Protein AF-A0ABD2DRU5-F1 (afdb_monomer_lite)

Secondary structure (DSSP, 8-state):
--HHHH--TT-EEE-EEEE--STTTPPEEE--STT-EEEE-B-TTSPBPEEEETTEEE-TTT--EEE--B----GGG---

Radius of gyration: 13.63 Å; chains: 1; bounding box: 31×24×35 Å

Structure (mmCIF, N/CA/C/O backbone):
data_AF-A0ABD2DRU5-F1
#
_entry.id   AF-A0ABD2DRU5-F1
#
loop_
_atom_site.group_PDB
_atom_site.id
_atom_site.type_symbol
_atom_site.label_atom_id
_atom_site.label_alt_id
_atom_site.label_comp_id
_atom_site.label_asym_id
_atom_site.label_entity_id
_atom_site.label_seq_id
_atom_site.pdbx_PDB_ins_code
_atom_site.Cartn_x
_atom_site.Cartn_y
_atom_site.Cartn_z
_atom_site.occupancy
_atom_site.B_iso_or_equiv
_atom_site.auth_seq_id
_atom_site.auth_comp_id
_atom_site.auth_asym_id
_atom_site.auth_atom_id
_atom_site.pdbx_PDB_model_num
ATOM 1 N N . VAL A 1 1 ? 12.137 1.920 5.645 1.00 64.12 1 VAL A N 1
ATOM 2 C CA . VAL A 1 1 ? 10.756 1.475 5.350 1.00 64.12 1 VAL A CA 1
ATOM 3 C C . VAL A 1 1 ? 10.677 0.005 5.680 1.00 64.12 1 VAL A C 1
ATOM 5 O O . VAL A 1 1 ? 11.468 -0.764 5.153 1.00 64.12 1 VAL A O 1
ATOM 8 N N . GLU A 1 2 ? 9.794 -0.371 6.592 1.00 83.06 2 GLU A N 1
ATOM 9 C CA . GLU A 1 2 ? 9.582 -1.772 6.939 1.00 83.06 2 GLU A CA 1
ATOM 10 C C . GLU A 1 2 ? 8.478 -2.335 6.043 1.00 83.06 2 GLU A C 1
ATOM 12 O O . GLU A 1 2 ? 7.324 -1.914 6.135 1.00 83.06 2 GLU A O 1
ATOM 17 N N . ILE A 1 3 ? 8.838 -3.260 5.145 1.00 85.94 3 ILE A N 1
ATOM 18 C CA . ILE A 1 3 ? 7.915 -3.803 4.131 1.00 85.94 3 ILE A CA 1
ATOM 19 C C . ILE A 1 3 ? 6.689 -4.433 4.802 1.00 85.94 3 ILE A C 1
ATOM 21 O O . ILE A 1 3 ? 5.563 -4.165 4.393 1.00 85.94 3 ILE A O 1
ATOM 25 N N . TYR A 1 4 ? 6.901 -5.163 5.899 1.00 85.50 4 TYR A N 1
ATOM 26 C CA . TYR A 1 4 ? 5.841 -5.829 6.661 1.00 85.50 4 TYR A CA 1
ATOM 27 C C . TYR A 1 4 ? 4.825 -4.869 7.306 1.00 85.50 4 TYR A C 1
ATOM 29 O O . TYR A 1 4 ? 3.706 -5.276 7.608 1.00 85.50 4 TYR A O 1
ATOM 37 N N . LYS A 1 5 ? 5.201 -3.601 7.522 1.00 87.88 5 LYS A N 1
ATOM 38 C CA . LYS A 1 5 ? 4.296 -2.539 8.001 1.00 87.88 5 LYS A CA 1
ATOM 39 C C . LYS A 1 5 ? 3.675 -1.730 6.866 1.00 87.88 5 LYS A C 1
ATOM 41 O O . LYS A 1 5 ? 2.834 -0.878 7.114 1.00 87.88 5 LYS A O 1
ATOM 46 N N . SER A 1 6 ? 4.135 -1.936 5.636 1.00 87.81 6 SER A N 1
ATOM 47 C CA . SER A 1 6 ? 3.743 -1.123 4.486 1.00 87.81 6 SER A CA 1
ATOM 48 C C . SER A 1 6 ? 2.720 -1.844 3.617 1.00 87.81 6 SER A C 1
ATOM 50 O O . SER A 1 6 ? 1.749 -1.222 3.196 1.00 87.81 6 SER A O 1
ATOM 52 N N . PHE A 1 7 ? 2.917 -3.143 3.384 1.00 90.56 7 PHE A N 1
ATOM 53 C CA . PHE A 1 7 ? 2.114 -3.932 2.453 1.00 90.56 7 PHE A CA 1
ATOM 54 C C . PHE A 1 7 ? 1.775 -5.297 3.046 1.00 90.56 7 PHE A C 1
ATOM 56 O O . PHE A 1 7 ? 2.607 -5.906 3.725 1.00 90.56 7 PHE A O 1
ATOM 63 N N . ARG A 1 8 ? 0.578 -5.801 2.739 1.00 91.06 8 ARG A N 1
ATOM 64 C CA . ARG A 1 8 ? 0.188 -7.189 2.992 1.00 91.06 8 ARG A CA 1
ATOM 65 C C . ARG A 1 8 ? -0.289 -7.872 1.705 1.00 91.06 8 ARG A C 1
ATOM 67 O O . ARG A 1 8 ? -0.747 -7.202 0.779 1.00 91.06 8 ARG A O 1
ATOM 74 N N . PRO A 1 9 ? -0.181 -9.209 1.620 1.00 90.25 9 PRO A N 1
ATOM 75 C CA . PRO A 1 9 ? -0.772 -9.961 0.519 1.00 90.25 9 PRO A CA 1
ATOM 76 C C . PRO A 1 9 ? -2.281 -9.699 0.418 1.00 90.25 9 PRO A C 1
ATOM 78 O O . PRO A 1 9 ? -2.975 -9.716 1.431 1.00 90.25 9 PRO A O 1
ATOM 81 N N . GLY A 1 10 ? -2.777 -9.481 -0.801 1.00 88.94 10 GLY A N 1
ATOM 82 C CA . GLY A 1 10 ? -4.190 -9.168 -1.062 1.00 88.94 10 GLY A CA 1
ATOM 83 C C . GLY A 1 10 ? -4.526 -7.674 -1.075 1.00 88.94 10 GLY A C 1
ATOM 84 O O . GLY A 1 10 ? -5.663 -7.316 -1.380 1.00 88.94 10 GLY A O 1
ATOM 85 N N . ASP A 1 11 ? -3.555 -6.806 -0.793 1.00 91.38 11 ASP A N 1
ATOM 86 C CA . ASP A 1 11 ? -3.735 -5.360 -0.892 1.00 91.38 11 ASP A CA 1
ATOM 87 C C . ASP A 1 11 ? -3.695 -4.874 -2.334 1.00 91.38 11 ASP A C 1
ATOM 89 O O . ASP A 1 11 ? -2.884 -5.328 -3.143 1.00 91.38 11 ASP A O 1
ATOM 93 N N . ILE A 1 12 ? -4.522 -3.871 -2.625 1.00 90.44 12 ILE A N 1
ATOM 94 C CA . ILE A 1 12 ? -4.453 -3.134 -3.883 1.00 90.44 12 ILE A CA 1
ATOM 95 C C . ILE A 1 12 ? -3.585 -1.903 -3.645 1.00 90.44 12 ILE A C 1
ATOM 97 O O . ILE A 1 12 ? -3.899 -1.047 -2.809 1.00 90.44 12 ILE A O 1
ATOM 101 N N . VAL A 1 13 ? -2.480 -1.826 -4.384 1.00 92.12 13 VAL A N 1
ATOM 102 C CA . VAL A 1 13 ? -1.462 -0.784 -4.243 1.00 92.12 13 VAL A CA 1
ATOM 103 C C . VAL A 1 13 ? -1.386 0.028 -5.526 1.00 92.12 13 VAL A C 1
ATOM 105 O O . VAL A 1 13 ? -1.156 -0.521 -6.602 1.00 92.12 13 VAL A O 1
ATOM 108 N N . LEU A 1 14 ? -1.530 1.345 -5.400 1.00 91.19 14 LEU A N 1
ATOM 109 C CA . LEU A 1 14 ? -1.223 2.283 -6.468 1.00 91.19 14 LEU A CA 1
ATOM 110 C C . LEU A 1 14 ? 0.274 2.592 -6.436 1.00 91.19 14 LEU A C 1
ATOM 112 O O . LEU A 1 14 ? 0.802 3.075 -5.432 1.00 91.19 14 LEU A O 1
ATOM 116 N N . ALA A 1 15 ? 0.959 2.314 -7.538 1.00 92.25 15 ALA A N 1
ATOM 117 C CA . ALA A 1 15 ? 2.390 2.526 -7.673 1.00 92.25 15 ALA A CA 1
ATOM 118 C C . ALA A 1 15 ? 2.731 3.058 -9.067 1.00 92.25 15 ALA A C 1
ATOM 120 O O . ALA A 1 15 ? 1.985 2.871 -10.027 1.00 92.25 15 ALA A O 1
ATOM 121 N N . LYS A 1 16 ? 3.889 3.705 -9.176 1.00 91.75 16 LYS A N 1
ATOM 122 C CA . LYS A 1 16 ? 4.410 4.262 -10.424 1.00 91.75 16 LYS A CA 1
ATOM 123 C C . LYS A 1 16 ? 5.494 3.359 -10.991 1.00 91.75 16 LYS A C 1
ATOM 125 O O . LYS A 1 16 ? 6.376 2.918 -10.257 1.00 91.75 16 LYS A O 1
ATOM 130 N N . VAL A 1 17 ? 5.448 3.103 -12.293 1.00 91.75 17 VAL A N 1
ATOM 131 C CA . VAL A 1 17 ? 6.473 2.315 -12.989 1.00 91.75 17 VAL A CA 1
ATOM 132 C C . VAL A 1 17 ? 7.728 3.171 -13.162 1.00 91.75 17 VAL A C 1
ATOM 134 O O . VAL A 1 17 ? 7.665 4.243 -13.758 1.00 91.75 17 VAL A O 1
ATOM 137 N N . ILE A 1 18 ? 8.862 2.708 -12.634 1.00 90.69 18 ILE A N 1
ATOM 138 C CA . ILE A 1 18 ? 10.180 3.328 -12.857 1.00 90.69 18 ILE A CA 1
ATOM 139 C C . ILE A 1 18 ? 10.868 2.687 -14.059 1.00 90.69 18 ILE A C 1
ATOM 141 O O . ILE A 1 18 ? 11.527 3.366 -14.840 1.00 90.69 18 ILE A O 1
ATOM 145 N N . SER A 1 19 ? 10.748 1.368 -14.193 1.00 88.19 19 SER A N 1
ATOM 146 C CA . SER A 1 19 ? 11.390 0.614 -15.262 1.00 88.19 19 SER A CA 1
ATOM 147 C C . SER A 1 19 ? 10.557 -0.608 -15.613 1.00 88.19 19 SER A C 1
ATOM 149 O O . SER A 1 19 ? 9.920 -1.208 -14.748 1.00 88.19 19 SER A O 1
ATOM 151 N N . LEU A 1 20 ? 10.578 -0.983 -16.888 1.00 82.69 20 LEU A N 1
ATOM 152 C CA . LEU A 1 20 ? 9.902 -2.178 -17.393 1.00 82.69 20 LEU A CA 1
ATOM 153 C C . LEU A 1 20 ? 10.693 -3.468 -17.092 1.00 82.69 20 LEU A C 1
ATOM 155 O O . LEU A 1 20 ? 10.176 -4.558 -17.311 1.00 82.69 20 LEU A O 1
ATOM 159 N N . GLY A 1 21 ? 11.908 -3.338 -16.544 1.00 75.75 21 GLY A N 1
ATOM 160 C CA . GLY A 1 21 ? 12.783 -4.459 -16.208 1.00 75.75 21 GLY A CA 1
ATOM 161 C C . GLY A 1 21 ? 13.513 -5.061 -17.411 1.00 75.75 21 GLY A C 1
ATOM 162 O O . GLY A 1 21 ? 13.283 -4.686 -18.558 1.00 75.75 21 GLY A O 1
ATOM 163 N N . ASP A 1 22 ? 14.433 -5.980 -17.111 1.00 73.94 22 ASP A N 1
ATOM 164 C CA . ASP A 1 22 ? 15.146 -6.829 -18.080 1.00 73.94 22 ASP A CA 1
ATOM 165 C C . ASP A 1 22 ? 14.391 -8.167 -18.290 1.00 73.94 22 ASP A C 1
ATOM 167 O O . ASP A 1 22 ? 13.344 -8.383 -17.676 1.00 73.94 22 ASP A O 1
ATOM 171 N N . ALA A 1 23 ? 14.926 -9.060 -19.134 1.00 63.38 23 ALA A N 1
ATOM 172 C CA . ALA A 1 23 ? 14.435 -10.318 -19.722 1.00 63.38 23 ALA A CA 1
ATOM 173 C C . ALA A 1 23 ? 13.504 -11.232 -18.892 1.00 63.38 23 ALA A C 1
ATOM 175 O O . ALA A 1 23 ? 12.857 -12.113 -19.454 1.00 63.38 23 ALA A O 1
ATOM 176 N N . GLN A 1 24 ? 13.390 -11.031 -17.580 1.00 68.69 24 GLN A N 1
ATOM 177 C CA . GLN A 1 24 ? 12.425 -11.698 -16.701 1.00 68.69 24 GLN A CA 1
ATOM 178 C C . GLN A 1 24 ? 11.053 -11.000 -16.611 1.00 68.69 24 GLN A C 1
ATOM 180 O O . GLN A 1 24 ? 10.198 -11.469 -15.868 1.00 68.69 24 GLN A O 1
ATOM 185 N N . SER A 1 25 ? 10.806 -9.925 -17.373 1.00 69.81 25 SER A N 1
ATOM 186 C CA . SER A 1 25 ? 9.492 -9.248 -17.472 1.00 69.81 25 SER A CA 1
ATOM 187 C C . SER A 1 25 ? 8.944 -8.709 -16.138 1.00 69.81 25 SER A C 1
ATOM 189 O O . SER A 1 25 ? 7.733 -8.642 -15.933 1.00 69.81 25 SER A O 1
ATOM 191 N N . ASN A 1 26 ? 9.830 -8.327 -15.215 1.00 84.19 26 ASN A N 1
ATOM 192 C CA . ASN A 1 26 ? 9.446 -7.783 -13.913 1.00 84.19 26 ASN A CA 1
ATOM 193 C C . ASN A 1 26 ? 9.451 -6.252 -13.943 1.00 84.19 26 ASN 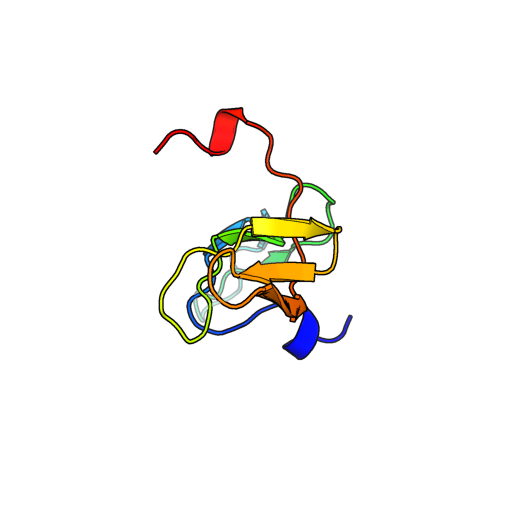A C 1
ATOM 195 O O . ASN A 1 26 ? 10.501 -5.632 -14.105 1.00 84.19 26 ASN A O 1
ATOM 199 N N . TYR A 1 27 ? 8.294 -5.639 -13.705 1.00 88.94 27 TYR A N 1
ATOM 200 C CA . TYR A 1 27 ? 8.181 -4.188 -13.581 1.00 88.94 27 TYR A CA 1
ATOM 201 C C . TYR A 1 27 ? 8.785 -3.700 -12.263 1.00 88.94 27 TYR A C 1
ATOM 203 O O . TYR A 1 27 ? 8.433 -4.177 -11.183 1.00 88.94 27 TYR A O 1
ATOM 211 N N . LEU A 1 28 ? 9.658 -2.697 -12.342 1.00 90.44 28 LEU A N 1
ATOM 212 C CA . LEU A 1 28 ? 10.136 -1.980 -11.170 1.00 90.44 28 LEU A CA 1
ATOM 213 C C . LEU A 1 28 ? 9.158 -0.854 -10.842 1.00 90.44 28 LEU A C 1
ATOM 215 O O . LEU A 1 28 ? 8.981 0.082 -11.626 1.00 90.44 28 LEU A O 1
ATOM 219 N N . LEU A 1 29 ? 8.545 -0.941 -9.666 1.00 92.31 29 LEU A N 1
ATOM 220 C CA . LEU A 1 29 ? 7.517 -0.019 -9.195 1.00 92.31 29 LEU A CA 1
ATOM 221 C C . LEU A 1 29 ? 8.026 0.813 -8.011 1.00 92.31 29 LEU A C 1
ATOM 223 O O . LEU A 1 29 ? 8.863 0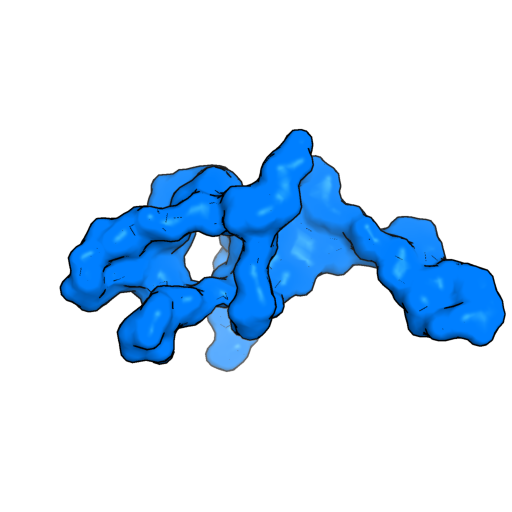.359 -7.231 1.00 92.31 29 LEU A O 1
ATOM 227 N N . THR A 1 30 ? 7.481 2.016 -7.839 1.00 91.56 30 THR A N 1
ATOM 228 C CA . THR A 1 30 ? 7.714 2.864 -6.664 1.00 91.56 30 THR A CA 1
ATOM 229 C C . THR A 1 30 ? 6.432 3.388 -6.055 1.00 91.56 30 THR A C 1
ATOM 231 O O . THR A 1 30 ? 5.465 3.706 -6.744 1.00 91.56 30 THR A O 1
ATOM 234 N N . THR A 1 31 ? 6.476 3.532 -4.735 1.00 92.25 31 THR A N 1
ATOM 235 C CA . THR A 1 31 ? 5.466 4.199 -3.913 1.00 92.25 31 THR A CA 1
ATOM 236 C C . THR A 1 31 ? 6.087 5.369 -3.138 1.00 92.25 31 THR A C 1
ATOM 238 O O . THR A 1 31 ? 5.728 5.623 -1.995 1.00 92.25 31 THR A O 1
ATOM 241 N N . ALA A 1 32 ? 7.126 6.017 -3.670 1.00 90.56 32 ALA A N 1
ATOM 242 C CA . ALA A 1 32 ? 7.835 7.077 -2.943 1.00 90.56 32 ALA A CA 1
ATOM 243 C C . ALA A 1 32 ? 6.988 8.348 -2.727 1.00 90.56 32 ALA A C 1
ATOM 245 O O . ALA A 1 32 ? 7.241 9.085 -1.779 1.00 90.56 32 ALA A O 1
ATOM 246 N N . GLU A 1 33 ? 5.990 8.583 -3.580 1.00 89.56 33 GLU A N 1
ATOM 247 C CA . GLU A 1 33 ? 5.096 9.749 -3.530 1.00 89.56 33 GLU A CA 1
ATOM 248 C C . GLU A 1 33 ? 3.953 9.540 -2.507 1.00 89.56 33 GLU A C 1
ATOM 250 O O . GLU A 1 33 ? 3.653 8.408 -2.121 1.00 89.56 33 GLU A O 1
ATOM 255 N N . ASN A 1 34 ? 3.319 10.623 -2.042 1.00 87.69 34 ASN A N 1
ATOM 256 C CA . ASN A 1 34 ? 2.277 10.577 -0.996 1.00 87.69 34 ASN A CA 1
ATOM 257 C C . ASN A 1 34 ? 0.942 10.022 -1.514 1.00 87.69 34 ASN A C 1
ATOM 259 O O . ASN A 1 34 ? 0.149 9.441 -0.773 1.00 87.69 34 ASN A O 1
ATOM 263 N N . GLU A 1 35 ? 0.695 10.220 -2.799 1.00 89.06 35 GLU A N 1
ATOM 264 C CA . GLU A 1 35 ? -0.457 9.726 -3.538 1.00 89.06 35 GLU A CA 1
ATOM 265 C C . GLU A 1 35 ? -0.320 8.227 -3.868 1.00 89.06 35 GLU A C 1
ATOM 267 O O . GLU A 1 35 ? -1.285 7.610 -4.307 1.00 89.06 35 GLU A O 1
ATOM 272 N N . LEU A 1 36 ? 0.861 7.629 -3.643 1.00 90.31 36 LEU A N 1
ATOM 273 C CA . LEU A 1 36 ? 1.176 6.240 -3.978 1.00 90.31 36 LEU A CA 1
ATOM 274 C C . LEU A 1 36 ? 1.308 5.370 -2.721 1.00 90.31 36 LEU A C 1
ATOM 276 O O . LEU A 1 36 ? 1.991 5.707 -1.751 1.00 90.31 36 LEU A O 1
ATOM 280 N N . GLY A 1 37 ? 0.695 4.193 -2.759 1.00 92.44 37 GLY A N 1
ATOM 281 C CA . GLY A 1 37 ? 0.564 3.310 -1.607 1.00 92.44 37 GLY A CA 1
ATOM 282 C C . GLY A 1 37 ? -0.686 2.440 -1.686 1.00 92.44 37 GLY A C 1
ATOM 283 O O . GLY A 1 37 ? -1.305 2.295 -2.738 1.00 92.44 37 GLY A O 1
ATOM 284 N N . VAL A 1 38 ? -1.046 1.836 -0.561 1.00 92.56 38 VAL A N 1
ATOM 285 C CA . VAL A 1 38 ? -2.238 1.004 -0.404 1.00 92.56 38 VAL A CA 1
ATOM 286 C C . VAL A 1 38 ? -3.483 1.884 -0.522 1.00 92.56 38 VAL A C 1
ATOM 288 O O . VAL A 1 38 ? -3.644 2.837 0.245 1.00 92.56 38 VAL A O 1
ATOM 291 N N . VAL A 1 39 ? -4.351 1.550 -1.479 1.00 90.38 39 VAL A N 1
ATOM 292 C CA . VAL A 1 39 ? -5.640 2.226 -1.713 1.00 90.38 39 VAL A CA 1
ATOM 293 C C . VAL A 1 39 ? -6.806 1.420 -1.155 1.00 90.38 39 VAL A C 1
ATOM 295 O O . VAL A 1 39 ? -7.734 1.985 -0.581 1.00 90.38 39 VAL A O 1
ATOM 298 N N . VAL A 1 40 ? -6.733 0.093 -1.268 1.00 89.50 40 VAL A N 1
ATOM 299 C CA . VAL A 1 40 ? -7.737 -0.829 -0.737 1.00 89.50 40 VAL A CA 1
ATOM 300 C C . VAL A 1 40 ? -7.026 -1.917 0.049 1.00 89.50 40 VAL A C 1
ATOM 302 O O . VAL A 1 40 ? -6.109 -2.571 -0.449 1.00 89.50 40 VAL A O 1
ATOM 305 N N . ALA A 1 41 ? -7.485 -2.107 1.279 1.00 91.31 41 ALA A N 1
ATOM 306 C CA . ALA A 1 41 ? -7.039 -3.143 2.192 1.00 91.31 41 ALA A CA 1
ATOM 307 C C . ALA A 1 41 ? -8.252 -3.862 2.769 1.00 91.31 41 ALA A C 1
ATOM 309 O O . ALA A 1 41 ? -9.269 -3.229 3.062 1.00 91.31 41 ALA A O 1
ATOM 310 N N . HIS A 1 42 ? -8.113 -5.161 2.999 1.00 91.25 42 HIS A N 1
ATOM 311 C CA . HIS A 1 42 ? -9.093 -5.951 3.731 1.00 91.25 42 HIS A CA 1
ATOM 312 C C . HIS A 1 42 ? -8.521 -6.332 5.097 1.00 91.25 42 HIS A C 1
ATOM 314 O O . HIS A 1 42 ? -7.334 -6.650 5.213 1.00 91.25 42 HIS A O 1
ATOM 320 N N . SER A 1 43 ? -9.360 -6.272 6.131 1.00 90.19 43 SER A N 1
ATOM 321 C CA . SER A 1 43 ? -9.025 -6.808 7.449 1.00 90.19 43 SER A CA 1
ATOM 322 C C . SER A 1 43 ? -9.096 -8.334 7.439 1.00 90.19 43 SER A C 1
ATOM 324 O O . SER A 1 43 ? -9.684 -8.932 6.537 1.00 90.19 43 SER A O 1
ATOM 326 N N . GLU A 1 44 ? -8.591 -8.979 8.492 1.00 86.75 44 GLU A N 1
ATOM 327 C CA . GLU A 1 44 ? -8.736 -10.435 8.679 1.00 86.75 44 GLU A CA 1
ATOM 328 C C . GLU A 1 44 ? -10.200 -10.907 8.669 1.00 86.75 44 GLU A C 1
ATOM 330 O O . GLU A 1 44 ? -10.496 -12.051 8.344 1.00 86.75 44 GLU A O 1
ATOM 335 N N . SER A 1 45 ? -11.142 -10.012 8.977 1.00 85.06 45 SER A N 1
ATOM 336 C CA . SER A 1 45 ? -12.582 -10.282 8.913 1.00 85.06 45 SER A CA 1
ATOM 337 C C . SER A 1 45 ? -13.172 -10.161 7.499 1.00 85.06 45 SER A C 1
ATOM 339 O O . SER A 1 45 ? -14.393 -10.209 7.351 1.00 85.06 45 SER A O 1
ATOM 341 N N . GLY A 1 46 ? -12.342 -9.932 6.476 1.00 87.44 46 GLY A N 1
ATOM 342 C CA . GLY A 1 46 ? -12.757 -9.761 5.081 1.00 87.44 46 GLY A CA 1
ATOM 343 C C . GLY A 1 46 ? -13.453 -8.430 4.786 1.00 87.44 46 GLY A C 1
ATOM 344 O O . GLY A 1 46 ? -14.123 -8.299 3.767 1.00 87.44 46 GLY A O 1
ATOM 345 N N . VAL A 1 47 ? -13.341 -7.440 5.677 1.00 90.94 47 VAL A N 1
ATOM 346 C CA . VAL A 1 47 ? -13.999 -6.134 5.524 1.00 90.94 47 VAL A CA 1
ATOM 347 C C . VAL A 1 47 ? -12.995 -5.106 5.033 1.00 90.94 47 VAL A C 1
ATOM 349 O O . VAL A 1 47 ? -11.872 -5.058 5.534 1.00 90.94 47 VAL A O 1
ATOM 352 N N . GLN A 1 48 ? -13.414 -4.249 4.103 1.00 90.25 48 GLN A N 1
ATOM 353 C CA . GLN A 1 48 ? -12.595 -3.136 3.640 1.00 90.25 48 GLN A CA 1
ATOM 354 C C . GLN A 1 48 ? -12.236 -2.206 4.806 1.00 90.25 48 GLN A C 1
ATOM 356 O O . GLN A 1 48 ? -13.099 -1.750 5.562 1.00 90.25 48 GLN A O 1
ATOM 361 N N . MET A 1 49 ? -10.942 -1.956 4.972 1.00 92.12 49 MET A N 1
ATOM 362 C CA . MET A 1 49 ? -10.426 -1.065 6.001 1.00 92.12 49 MET A CA 1
ATOM 363 C C . MET A 1 49 ? -10.508 0.388 5.546 1.00 92.12 49 MET A C 1
ATOM 365 O O . MET A 1 49 ? -10.420 0.690 4.356 1.00 92.12 49 MET A O 1
ATOM 369 N N . VAL A 1 50 ? -10.638 1.291 6.514 1.00 90.88 50 VAL A N 1
ATOM 370 C CA . VAL A 1 50 ? -10.635 2.734 6.276 1.00 90.88 50 VAL A CA 1
ATOM 371 C C . VAL A 1 50 ? -9.273 3.329 6.636 1.00 90.88 50 VAL A C 1
ATOM 373 O O . VAL A 1 50 ? -8.694 2.955 7.662 1.00 90.88 50 VAL A O 1
ATOM 376 N N . PRO A 1 51 ? -8.730 4.245 5.822 1.00 90.75 51 PRO A N 1
ATOM 377 C CA . PRO A 1 51 ? -7.498 4.943 6.156 1.00 90.75 51 PRO A CA 1
ATOM 378 C C . PRO A 1 51 ? -7.732 5.899 7.329 1.00 90.75 51 PRO A C 1
ATOM 380 O O . PRO A 1 51 ? -8.652 6.714 7.292 1.00 90.75 51 PRO A O 1
ATOM 383 N N . ILE A 1 52 ? -6.896 5.811 8.366 1.00 90.12 52 ILE A N 1
ATOM 384 C CA . ILE A 1 52 ? -6.956 6.719 9.529 1.00 90.12 52 ILE A CA 1
ATOM 385 C C . ILE A 1 52 ? -5.739 7.640 9.607 1.00 90.12 52 ILE A C 1
ATOM 387 O O . ILE A 1 52 ? -5.817 8.738 10.150 1.00 90.12 52 ILE A O 1
ATOM 391 N N . SER A 1 53 ? -4.608 7.203 9.058 1.00 89.12 53 SER A N 1
ATOM 392 C CA . SER A 1 53 ? -3.388 7.991 8.948 1.00 89.12 53 SER A CA 1
ATOM 393 C C . SER A 1 53 ? -2.581 7.531 7.735 1.00 89.12 53 SER A C 1
ATOM 395 O O . SER A 1 53 ? -2.929 6.559 7.070 1.00 89.12 53 SER A O 1
ATOM 397 N N . TRP A 1 54 ? -1.463 8.200 7.471 1.00 87.44 54 TRP A N 1
ATOM 398 C CA . TRP A 1 54 ? -0.511 7.830 6.418 1.00 87.44 54 TRP A CA 1
ATOM 399 C C . TRP A 1 54 ? 0.104 6.432 6.589 1.00 87.44 54 TRP A C 1
ATOM 401 O O . TRP A 1 54 ? 0.596 5.850 5.623 1.00 87.44 54 TRP A O 1
ATOM 411 N N . CYS A 1 55 ? 0.089 5.900 7.812 1.00 90.44 55 CYS A N 1
ATOM 412 C CA . CYS A 1 55 ? 0.746 4.643 8.166 1.00 90.44 55 CYS A CA 1
ATOM 413 C C . CYS A 1 55 ? -0.220 3.589 8.717 1.00 90.44 55 CYS A C 1
ATOM 415 O O . CYS A 1 55 ? 0.215 2.482 9.033 1.00 90.44 55 CYS A O 1
ATOM 417 N N . GLU A 1 56 ? -1.504 3.914 8.883 1.00 91.94 56 GLU A N 1
ATOM 418 C CA . GLU A 1 56 ? -2.464 3.049 9.563 1.00 91.94 56 GLU A CA 1
ATOM 419 C C . GLU A 1 56 ? -3.814 3.026 8.846 1.00 91.94 56 GLU A C 1
ATOM 421 O O . GLU A 1 56 ? -4.378 4.061 8.472 1.00 91.94 56 GLU A O 1
ATOM 426 N N . MET A 1 57 ? -4.365 1.822 8.739 1.00 92.44 57 MET A N 1
ATOM 427 C CA . MET A 1 57 ? -5.747 1.572 8.357 1.00 92.44 57 MET A CA 1
ATOM 428 C C . MET A 1 57 ? -6.479 0.919 9.524 1.00 92.44 57 MET A C 1
ATOM 430 O O . MET A 1 57 ? -5.892 0.171 10.303 1.00 92.44 57 MET A O 1
ATOM 434 N N . GLN A 1 58 ? -7.772 1.188 9.655 1.00 92.94 58 GLN A N 1
ATOM 435 C CA . GLN A 1 58 ? -8.603 0.639 10.718 1.00 92.94 58 GLN A CA 1
ATOM 436 C C . GLN A 1 58 ? -9.773 -0.144 10.134 1.00 92.94 58 GLN A C 1
ATOM 438 O O . GLN A 1 58 ? -10.426 0.291 9.188 1.00 92.94 58 GLN A O 1
ATOM 443 N N . CYS A 1 59 ? -10.061 -1.310 10.707 1.00 91.94 59 CYS A N 1
ATOM 444 C CA . CYS A 1 59 ? -11.268 -2.042 10.353 1.00 91.94 59 CYS A CA 1
ATOM 445 C C . CYS A 1 59 ? -12.488 -1.343 10.977 1.00 91.94 59 CYS A C 1
ATOM 447 O O . CYS A 1 59 ? -12.513 -1.162 12.196 1.00 91.94 59 CYS A O 1
ATOM 449 N N . PRO A 1 60 ? -13.532 -1.004 10.202 1.00 91.38 60 PRO A N 1
ATOM 450 C CA . PRO A 1 60 ? -14.719 -0.344 10.744 1.00 91.38 60 PRO A CA 1
ATOM 451 C C . PRO A 1 60 ? -15.568 -1.250 11.652 1.00 91.38 60 PRO A C 1
ATOM 453 O O . PRO A 1 60 ? -16.367 -0.733 12.422 1.00 91.38 60 PRO A O 1
ATOM 456 N N . LYS A 1 61 ? -15.415 -2.584 11.582 1.00 91.44 61 LYS A N 1
ATOM 457 C CA . LYS A 1 61 ? -16.171 -3.530 12.428 1.00 91.44 61 LYS A CA 1
ATOM 458 C C . LYS A 1 61 ? -15.463 -3.876 13.734 1.00 91.44 61 LYS A C 1
ATOM 460 O O . LYS A 1 61 ? -16.079 -3.863 14.790 1.00 91.44 61 LYS A O 1
ATOM 465 N N . THR A 1 62 ? -14.186 -4.245 13.657 1.00 91.19 62 THR A N 1
ATOM 466 C CA . THR A 1 62 ? -13.419 -4.707 14.828 1.00 91.19 62 THR A CA 1
ATOM 467 C C . THR A 1 62 ? -12.659 -3.579 15.513 1.00 91.19 62 THR A C 1
ATOM 469 O O . THR A 1 62 ? -12.126 -3.774 16.599 1.00 91.19 62 THR A O 1
ATOM 472 N N . HIS A 1 63 ? -12.571 -2.409 14.872 1.00 90.75 63 HIS A N 1
ATOM 473 C CA . HIS A 1 63 ? -11.760 -1.267 15.294 1.00 90.75 63 HIS A CA 1
ATOM 474 C C . HIS A 1 63 ? -10.259 -1.560 15.446 1.00 90.75 63 HIS A C 1
ATOM 476 O O . HIS A 1 63 ? -9.522 -0.711 15.948 1.00 90.75 63 HIS A O 1
ATOM 482 N N . ILE A 1 64 ? -9.791 -2.712 14.958 1.00 92.38 64 ILE A N 1
ATOM 483 C CA . I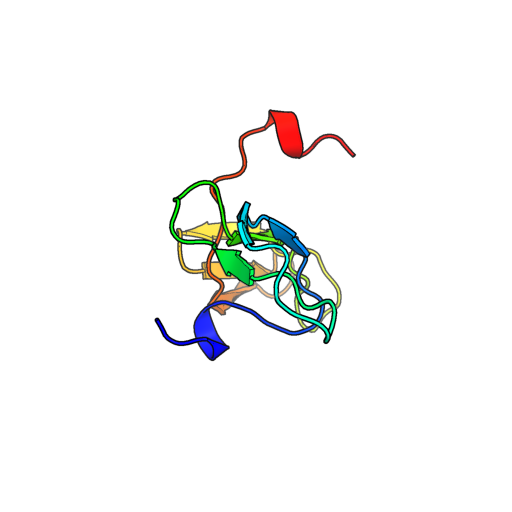LE A 1 64 ? -8.375 -3.071 14.952 1.00 92.38 64 ILE A CA 1
ATOM 484 C C . ILE A 1 64 ? -7.646 -2.180 13.949 1.00 92.38 64 ILE A C 1
ATOM 486 O O . ILE A 1 64 ? -8.094 -2.004 12.811 1.00 92.38 64 ILE A O 1
ATOM 490 N N . LYS A 1 65 ? -6.524 -1.617 14.399 1.00 92.75 65 LYS A N 1
ATOM 491 C CA . LYS A 1 65 ? -5.610 -0.824 13.582 1.00 92.75 65 LYS A CA 1
ATOM 492 C C . LYS A 1 65 ? -4.506 -1.716 13.042 1.00 92.75 65 LYS A C 1
ATOM 494 O O . LYS A 1 65 ? -3.882 -2.462 13.794 1.00 92.75 65 LYS A O 1
ATOM 499 N N . GLU A 1 66 ? -4.246 -1.601 11.752 1.00 92.00 66 GLU A N 1
ATOM 500 C CA . GLU A 1 66 ? -3.167 -2.298 11.072 1.00 92.00 66 GLU A CA 1
ATOM 501 C C . GLU A 1 66 ? -2.268 -1.291 10.365 1.00 92.00 66 GLU A C 1
ATOM 503 O O . GLU A 1 66 ? -2.738 -0.319 9.771 1.00 92.00 66 GLU A O 1
ATOM 508 N N . PHE A 1 67 ? -0.964 -1.547 10.401 1.00 92.38 67 PHE A N 1
ATOM 509 C CA . PHE A 1 67 ? -0.001 -0.723 9.685 1.00 92.38 67 PHE A CA 1
ATOM 510 C C . PHE A 1 67 ? -0.046 -1.027 8.193 1.00 92.38 67 PHE A C 1
ATOM 512 O O . PHE A 1 67 ? 0.079 -2.191 7.805 1.00 92.38 67 PHE A O 1
ATOM 519 N N . ARG A 1 68 ? -0.210 0.023 7.382 1.00 92.62 68 ARG A N 1
ATOM 520 C CA . ARG A 1 68 ? -0.138 0.006 5.915 1.00 92.62 68 ARG A CA 1
ATOM 521 C C . ARG A 1 68 ? 0.431 1.334 5.437 1.00 92.62 68 ARG A C 1
ATOM 523 O O . ARG A 1 68 ? 0.190 2.368 6.051 1.00 92.62 68 ARG A O 1
ATOM 530 N N . LYS A 1 69 ? 1.135 1.345 4.309 1.00 91.56 69 LYS A N 1
ATOM 531 C CA . LYS A 1 69 ? 1.550 2.593 3.662 1.00 91.56 69 LYS A CA 1
ATOM 532 C C . LYS A 1 69 ? 0.364 3.150 2.885 1.00 91.56 69 LYS A C 1
ATOM 534 O O . LYS A 1 69 ? 0.158 2.777 1.735 1.00 91.56 69 LYS A O 1
ATOM 539 N N . VAL A 1 70 ? -0.431 3.994 3.526 1.00 91.31 70 VAL A N 1
ATOM 540 C CA . VAL A 1 70 ? -1.694 4.494 2.980 1.00 91.31 70 VAL A CA 1
ATOM 541 C C . VAL A 1 70 ? -1.429 5.566 1.929 1.00 91.31 70 VAL A C 1
ATOM 54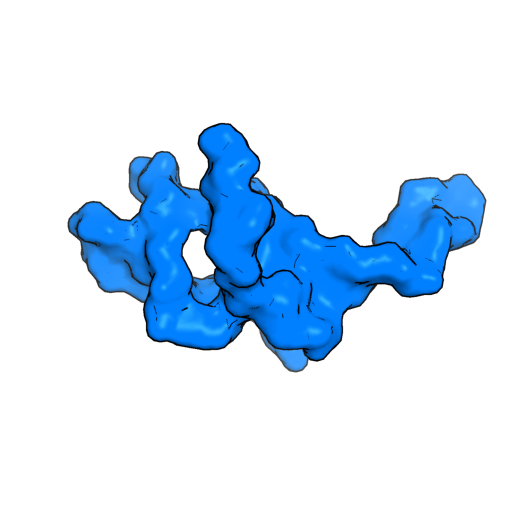3 O O . VAL A 1 70 ? -0.730 6.544 2.194 1.00 91.31 70 VAL A O 1
ATOM 546 N N . ALA A 1 71 ? -2.010 5.391 0.744 1.00 90.69 71 ALA A N 1
ATOM 547 C CA . ALA A 1 71 ? -2.030 6.427 -0.280 1.00 90.69 71 ALA A CA 1
ATOM 548 C C . ALA A 1 71 ? -3.050 7.515 0.078 1.00 90.69 71 ALA A C 1
ATOM 550 O O . ALA A 1 71 ? -4.185 7.206 0.452 1.00 90.69 71 ALA A O 1
ATOM 551 N N . ARG A 1 72 ? -2.707 8.795 -0.121 1.00 83.06 72 ARG A N 1
ATOM 552 C CA . ARG A 1 72 ? -3.729 9.852 -0.161 1.00 83.06 72 ARG A CA 1
ATOM 553 C C . ARG A 1 72 ? -4.432 9.812 -1.510 1.00 83.06 72 ARG A C 1
ATOM 555 O O . ARG A 1 72 ? -4.063 10.526 -2.438 1.00 83.06 72 ARG A O 1
ATOM 562 N N . VAL A 1 73 ? -5.444 8.960 -1.596 1.00 66.38 73 VAL A N 1
ATOM 563 C CA . VAL A 1 73 ? -6.310 8.856 -2.769 1.00 66.38 73 VAL A CA 1
ATOM 564 C C . VAL A 1 73 ? -7.070 10.164 -2.961 1.00 66.38 73 VAL A C 1
ATOM 566 O O . VAL A 1 73 ? -7.774 10.625 -2.061 1.00 66.38 73 VAL A O 1
ATOM 569 N N . GLN A 1 74 ? -6.920 10.774 -4.137 1.00 61.38 74 GLN A N 1
ATOM 570 C CA . GLN A 1 74 ? -7.840 11.823 -4.562 1.00 61.38 74 GLN A CA 1
ATOM 571 C C . GLN A 1 74 ? -9.215 11.176 -4.816 1.00 61.38 74 GLN A C 1
ATOM 573 O O . GLN A 1 74 ? -9.256 10.058 -5.340 1.00 61.38 74 GLN A O 1
ATOM 578 N N . PRO A 1 75 ? -10.335 1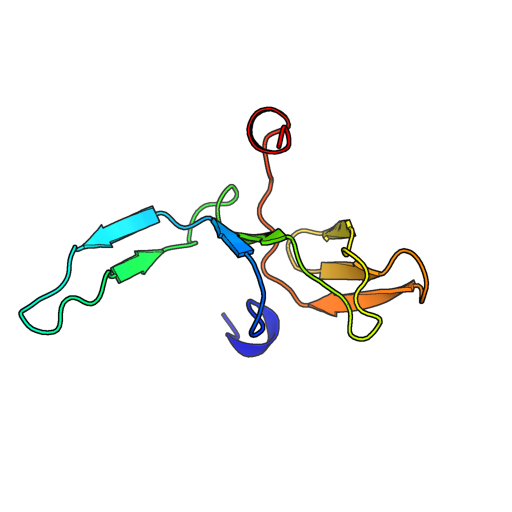1.835 -4.458 1.00 59.41 75 PRO A N 1
ATOM 579 C CA . PRO A 1 75 ? -11.686 11.270 -4.589 1.00 59.41 75 PRO A CA 1
ATOM 580 C C . PRO A 1 75 ? -12.015 10.753 -5.996 1.00 59.41 75 PRO A C 1
ATOM 582 O O . PRO A 1 75 ? -12.818 9.840 -6.156 1.00 59.41 75 PRO A O 1
ATOM 585 N N . GLU A 1 76 ? -11.356 11.318 -7.003 1.00 56.84 76 GLU A N 1
ATOM 586 C CA . GLU A 1 76 ? -11.472 10.991 -8.425 1.00 56.84 76 GLU A CA 1
ATOM 587 C C . GLU A 1 76 ? -11.115 9.528 -8.748 1.00 56.84 76 GLU A C 1
ATOM 589 O O . 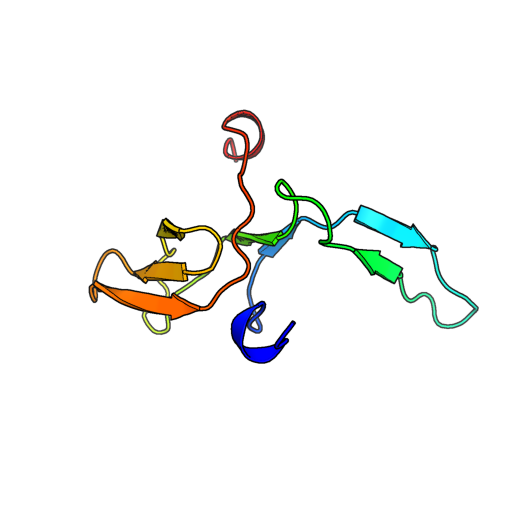GLU A 1 76 ? -11.668 8.958 -9.681 1.00 56.84 76 GLU A O 1
ATOM 594 N N . PHE A 1 77 ? -10.252 8.887 -7.951 1.00 55.66 77 PHE A N 1
ATOM 595 C CA . PHE A 1 77 ? -9.828 7.493 -8.153 1.00 55.66 77 PHE A CA 1
ATOM 596 C C . PHE A 1 77 ? -10.653 6.467 -7.356 1.00 55.66 77 PHE A C 1
ATOM 598 O O . PHE A 1 77 ? -10.387 5.272 -7.447 1.00 55.66 77 PHE A O 1
ATOM 605 N N . LEU A 1 78 ? -11.629 6.914 -6.554 1.00 56.38 78 LEU A N 1
ATOM 606 C CA . LEU A 1 78 ? -12.469 6.055 -5.705 1.00 56.38 78 LEU A CA 1
ATOM 607 C C . LEU A 1 78 ? -13.821 5.693 -6.346 1.00 56.38 78 LEU A C 1
ATOM 609 O O . LEU A 1 78 ? -14.601 4.963 -5.740 1.00 56.38 78 LEU A O 1
ATOM 613 N N . GLN A 1 79 ? -14.115 6.187 -7.552 1.00 45.06 79 GLN A N 1
ATOM 614 C CA . GLN A 1 79 ? -15.309 5.798 -8.306 1.00 45.06 79 GLN A CA 1
ATOM 615 C C . GLN A 1 79 ? -15.032 4.496 -9.065 1.00 45.06 79 GLN A C 1
ATOM 617 O O . GLN A 1 79 ? -14.466 4.517 -10.155 1.00 45.06 79 GLN A O 1
ATOM 622 N N . THR A 1 80 ? -15.399 3.359 -8.473 1.00 46.16 80 THR A N 1
ATOM 623 C CA . THR A 1 80 ? -15.550 2.081 -9.193 1.00 46.16 80 THR A CA 1
ATOM 624 C C . THR A 1 80 ? -16.965 1.564 -9.015 1.00 46.16 80 THR A C 1
ATOM 626 O O . THR A 1 80 ? -17.500 1.731 -7.895 1.00 46.16 80 THR A O 1
#

Sequence (80 aa):
VEIYKSFRPGDIVLAKVISLGDAQSNYLLTTAENELGVVVAHSESGVQMVPISWCEMQCPKTHIKEFRKVARVQPEFLQT

Organism: Daubentonia madagascariensis (NCBI:txid31869)

InterPro domains:
  IPR012340 Nucleic acid-binding, OB-fold [G3DSA:2.40.50.140] (1-80)
  IPR012340 Nucleic acid-binding, OB-fold [SSF50249] (2-70)
  IPR039771 Exosome complex component Csl4 [PTHR12686] (1-77)

Foldseek 3Di:
DDVQLADDPPFDWAWDFPDCDPPVRDTDTDQPDQQTGTAWDADPVRATWDDPDCFWTAGPPPRDIGGHRYHPHDVVVVDD

pLDDT: mean 85.06, std 11.63, range [45.06, 92.94]